Protein AF-A0A8J4R272-F1 (afdb_monomer_lite)

Structure (mmCIF, N/CA/C/O backbone):
data_AF-A0A8J4R272-F1
#
_entry.id   AF-A0A8J4R272-F1
#
loop_
_atom_site.group_PDB
_atom_site.id
_atom_site.type_symbol
_atom_site.label_atom_id
_atom_site.label_alt_id
_atom_site.label_comp_id
_atom_site.label_asym_id
_atom_site.label_entity_id
_atom_site.label_seq_id
_atom_site.pdbx_PDB_ins_code
_atom_site.Cartn_x
_atom_site.Cartn_y
_atom_site.Cartn_z
_atom_site.occupancy
_atom_site.B_iso_or_equiv
_atom_site.auth_seq_id
_atom_site.auth_comp_id
_atom_site.auth_asym_id
_atom_site.auth_atom_id
_atom_site.pdbx_PDB_model_num
ATOM 1 N N . MET A 1 1 ? -21.425 15.790 1.265 1.00 43.91 1 MET A N 1
ATOM 2 C CA . MET A 1 1 ? -21.410 14.415 1.812 1.00 43.91 1 MET A CA 1
ATOM 3 C C . MET A 1 1 ? -19.981 14.169 2.256 1.00 43.91 1 MET A C 1
ATOM 5 O O . MET A 1 1 ? -19.101 14.392 1.443 1.00 43.91 1 MET A O 1
ATOM 9 N N . SER A 1 2 ? -19.724 13.867 3.529 1.00 57.12 2 SER A N 1
ATOM 10 C CA . SER A 1 2 ? -18.354 13.627 4.006 1.00 57.12 2 SER A CA 1
ATOM 11 C C . SER A 1 2 ? -17.886 12.254 3.521 1.00 57.12 2 SER A C 1
ATOM 13 O O . SER A 1 2 ? -18.521 11.256 3.862 1.00 57.12 2 SER A O 1
ATOM 15 N N . SER A 1 3 ? -16.811 12.204 2.737 1.00 68.81 3 SER A N 1
ATOM 16 C CA . SER A 1 3 ? -16.340 10.994 2.042 1.00 68.81 3 SER A CA 1
ATOM 17 C C . SER A 1 3 ? -15.701 9.927 2.947 1.00 68.81 3 SER A C 1
ATOM 19 O O . SER A 1 3 ? -15.334 8.867 2.458 1.00 68.81 3 SER A O 1
ATOM 21 N N . GLY A 1 4 ? -15.628 10.146 4.265 1.00 72.94 4 GLY A N 1
ATOM 22 C CA . GLY A 1 4 ? -14.981 9.212 5.192 1.00 72.94 4 GLY A CA 1
ATOM 23 C C . GLY A 1 4 ? -13.469 9.124 4.968 1.00 72.94 4 GLY A C 1
ATOM 24 O O . GLY A 1 4 ? -12.892 9.975 4.298 1.00 72.94 4 GLY A O 1
ATOM 25 N N . CYS A 1 5 ? -12.841 8.104 5.554 1.00 77.81 5 CYS A N 1
ATOM 26 C CA . CYS A 1 5 ? -11.423 7.807 5.361 1.00 77.81 5 CYS A CA 1
ATOM 27 C C . CYS A 1 5 ? -11.279 6.466 4.640 1.00 77.81 5 CYS A C 1
ATOM 29 O O . CYS A 1 5 ? -12.022 5.521 4.926 1.00 77.81 5 CYS A O 1
ATOM 31 N N . GLU A 1 6 ? -10.301 6.377 3.747 1.00 72.75 6 GLU A N 1
ATOM 32 C CA . GLU A 1 6 ? -9.917 5.135 3.081 1.00 72.75 6 GLU A CA 1
ATOM 33 C C . GLU A 1 6 ? -8.642 4.567 3.709 1.00 72.75 6 GLU A C 1
ATOM 35 O O . GLU A 1 6 ? -7.887 5.271 4.381 1.00 72.75 6 GLU A O 1
ATOM 40 N N . ARG A 1 7 ? -8.419 3.261 3.534 1.00 70.00 7 ARG A N 1
ATOM 41 C CA . ARG A 1 7 ? -7.166 2.630 3.962 1.00 70.00 7 ARG A CA 1
ATOM 42 C C . ARG A 1 7 ? -6.059 3.015 2.987 1.00 70.00 7 ARG A C 1
ATOM 44 O O . ARG A 1 7 ? -6.294 3.040 1.785 1.00 70.00 7 ARG A O 1
ATOM 51 N N . ASN A 1 8 ? -4.832 3.122 3.484 1.00 61.50 8 ASN A N 1
ATOM 52 C CA . ASN A 1 8 ? -3.643 3.256 2.635 1.00 61.50 8 ASN A CA 1
ATOM 53 C C . ASN A 1 8 ? -3.162 1.915 2.026 1.00 61.50 8 ASN A C 1
ATOM 55 O O . ASN A 1 8 ? -2.066 1.857 1.481 1.00 61.50 8 ASN A O 1
ATOM 59 N N . PHE A 1 9 ? -3.932 0.823 2.133 1.00 61.00 9 PHE A N 1
ATOM 60 C CA . PHE A 1 9 ? -3.571 -0.501 1.601 1.00 61.00 9 PHE A CA 1
ATOM 61 C C . PHE A 1 9 ? -4.805 -1.297 1.148 1.00 61.00 9 PHE A C 1
ATOM 63 O O . PHE A 1 9 ? -5.907 -1.099 1.671 1.00 61.00 9 PHE A O 1
ATOM 70 N N . THR A 1 10 ? -4.626 -2.224 0.197 1.00 59.66 10 THR A N 1
ATOM 71 C CA . THR A 1 10 ? -5.702 -3.113 -0.277 1.00 59.66 10 THR A CA 1
ATOM 72 C C . THR A 1 10 ? -5.619 -4.497 0.371 1.00 59.66 10 THR A C 1
ATOM 74 O O . THR A 1 10 ? -4.590 -4.899 0.914 1.00 59.66 10 THR A O 1
ATOM 77 N N . ALA A 1 11 ? -6.718 -5.258 0.330 1.00 53.44 11 ALA A N 1
ATOM 78 C CA . ALA A 1 11 ? -6.740 -6.626 0.851 1.00 53.44 11 ALA A CA 1
ATOM 79 C C . ALA A 1 11 ? -5.794 -7.564 0.072 1.00 53.44 11 ALA A C 1
ATOM 81 O O . ALA A 1 11 ? -5.319 -8.554 0.633 1.00 53.44 11 ALA A O 1
ATOM 82 N N . GLU A 1 12 ? -5.471 -7.252 -1.194 1.00 52.44 12 GLU A N 1
ATOM 83 C CA . GLU A 1 12 ? -4.448 -7.984 -1.950 1.00 52.44 12 GLU A CA 1
ATOM 84 C C . GLU A 1 12 ? -3.050 -7.835 -1.334 1.00 52.44 12 GLU A C 1
ATOM 86 O O . GLU A 1 12 ? -2.290 -8.806 -1.325 1.00 52.44 12 GLU A O 1
ATOM 91 N N . SER A 1 13 ? -2.734 -6.677 -0.742 1.00 54.81 13 SER A N 1
ATOM 92 C CA . SER A 1 13 ? -1.454 -6.428 -0.065 1.00 54.81 13 SER A CA 1
ATOM 93 C C . SER A 1 13 ? -1.220 -7.367 1.126 1.00 54.81 13 SER A C 1
ATOM 95 O O . SER A 1 13 ? -0.073 -7.700 1.415 1.00 54.81 13 SER A O 1
ATOM 97 N N . CYS A 1 14 ? -2.284 -7.896 1.753 1.00 61.44 14 CYS A N 1
ATOM 98 C CA . CYS A 1 14 ? -2.173 -8.858 2.862 1.00 61.44 14 CYS A CA 1
ATOM 99 C C . CYS A 1 14 ? -1.516 -10.183 2.447 1.00 61.44 14 CYS A C 1
ATOM 101 O O . CYS A 1 14 ? -0.958 -10.892 3.281 1.00 61.44 14 CYS A O 1
ATOM 103 N N . LYS A 1 15 ? -1.539 -10.516 1.150 1.00 54.53 15 LYS A N 1
ATOM 104 C CA . LYS A 1 15 ? -0.866 -11.703 0.599 1.00 54.53 15 LYS A CA 1
ATOM 105 C C . LYS A 1 15 ? 0.554 -11.419 0.103 1.00 54.53 15 LYS A C 1
ATOM 107 O O . LYS A 1 15 ? 1.281 -12.367 -0.174 1.00 54.53 15 LYS A O 1
ATOM 112 N N . ALA A 1 16 ? 0.944 -10.151 -0.017 1.00 53.47 16 ALA A N 1
ATOM 113 C CA . ALA A 1 16 ? 2.170 -9.715 -0.685 1.00 53.47 16 ALA A CA 1
ATOM 114 C C . ALA A 1 16 ? 3.339 -9.427 0.278 1.00 53.47 16 ALA A C 1
ATOM 116 O O . ALA A 1 16 ? 4.240 -8.678 -0.074 1.00 53.47 16 ALA A O 1
ATOM 117 N N . SER A 1 17 ? 3.360 -10.056 1.461 1.00 55.28 17 SER A N 1
ATOM 118 C CA . SER A 1 17 ? 4.449 -9.922 2.446 1.00 55.28 17 SER A CA 1
ATOM 119 C C . SER A 1 17 ? 4.547 -8.540 3.110 1.00 55.28 17 SER A C 1
ATOM 121 O O . SER A 1 17 ? 5.638 -8.052 3.369 1.00 55.28 17 SER A O 1
ATOM 123 N N . MET A 1 18 ? 3.411 -7.898 3.401 1.00 61.94 18 MET A N 1
ATOM 124 C CA . MET A 1 18 ? 3.396 -6.639 4.153 1.00 61.94 18 MET A CA 1
ATOM 125 C C . MET A 1 18 ? 3.265 -6.898 5.659 1.00 61.94 18 MET A C 1
ATOM 127 O O . MET A 1 18 ? 2.451 -7.720 6.088 1.00 61.94 18 MET A O 1
ATOM 131 N N . THR A 1 19 ? 4.054 -6.196 6.471 1.00 72.81 19 THR A N 1
ATOM 132 C CA . THR A 1 19 ? 3.987 -6.266 7.935 1.00 72.81 19 THR A CA 1
ATOM 133 C C . THR A 1 19 ? 2.913 -5.328 8.472 1.00 72.81 19 THR A C 1
ATOM 135 O O . THR A 1 19 ? 2.866 -4.142 8.142 1.00 72.81 19 THR A O 1
ATOM 138 N N . TYR A 1 20 ? 2.038 -5.862 9.322 1.00 78.75 20 TYR A N 1
ATOM 139 C CA . TYR A 1 20 ? 0.940 -5.114 9.926 1.00 78.75 20 TYR A CA 1
ATOM 140 C C . TYR A 1 20 ? 1.161 -4.931 11.421 1.00 78.75 20 TYR A C 1
ATOM 142 O O . TYR A 1 20 ? 1.572 -5.857 12.123 1.00 78.75 20 TYR A O 1
ATO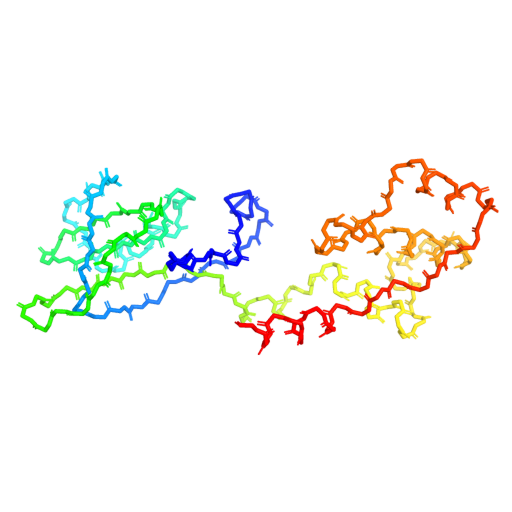M 150 N N . THR A 1 21 ? 0.780 -3.766 11.923 1.00 86.69 21 THR A N 1
ATOM 151 C CA . THR A 1 21 ? 0.666 -3.474 13.351 1.00 86.69 21 THR A CA 1
ATOM 152 C C . THR A 1 21 ? -0.777 -3.166 13.707 1.00 86.69 21 THR A C 1
ATOM 154 O O . THR A 1 21 ? -1.637 -2.986 12.845 1.00 86.69 21 THR A O 1
ATOM 157 N N . MET A 1 22 ? -1.072 -3.151 15.007 1.00 88.75 22 MET A N 1
ATOM 158 C CA . MET A 1 22 ? -2.340 -2.596 15.471 1.00 88.75 22 MET A CA 1
ATOM 159 C C . MET A 1 22 ? -2.093 -1.571 16.562 1.00 88.75 22 MET A C 1
ATOM 161 O O . MET A 1 22 ? -1.359 -1.857 17.520 1.00 88.75 22 MET A O 1
ATOM 165 N N . GLU A 1 23 ? -2.759 -0.432 16.424 1.00 89.19 23 GLU A N 1
ATOM 166 C CA . GLU A 1 23 ? -2.772 0.659 17.392 1.00 89.19 23 GLU A CA 1
ATOM 167 C C . GLU A 1 23 ? -3.994 0.555 18.298 1.00 89.19 23 GLU A C 1
ATOM 169 O O . GLU A 1 23 ? -5.083 0.192 17.851 1.00 89.19 23 GLU A O 1
ATOM 174 N N . ALA A 1 24 ? -3.803 0.848 19.584 1.00 91.50 24 ALA A N 1
ATOM 175 C CA . ALA A 1 24 ? -4.861 0.798 20.581 1.00 91.50 24 ALA A CA 1
ATOM 176 C C . ALA A 1 24 ? -5.520 2.173 20.733 1.00 91.50 24 ALA A C 1
ATOM 178 O O . ALA A 1 24 ? -4.846 3.165 21.003 1.00 91.50 24 ALA A O 1
ATOM 179 N N . VAL A 1 25 ? -6.844 2.210 20.621 1.00 91.19 25 VAL A N 1
ATOM 180 C CA . VAL A 1 25 ? -7.679 3.389 20.838 1.00 91.19 25 VAL A CA 1
ATOM 181 C C . VAL A 1 25 ? -8.684 3.061 21.934 1.00 91.19 25 VAL A C 1
ATOM 183 O O . VAL A 1 25 ? -9.520 2.167 21.799 1.00 91.19 25 VAL A O 1
ATOM 186 N N . ASN A 1 26 ? -8.586 3.771 23.051 1.00 91.62 26 ASN A N 1
ATOM 187 C CA . ASN A 1 26 ? -9.443 3.527 24.207 1.00 91.62 26 ASN A CA 1
ATOM 188 C C . ASN A 1 26 ? -10.827 4.153 24.008 1.00 91.62 26 ASN A C 1
ATOM 190 O O . ASN A 1 26 ? -10.981 5.116 23.255 1.00 91.62 26 ASN A O 1
ATOM 194 N N . ASN A 1 27 ? -11.817 3.635 24.734 1.00 89.31 27 ASN A N 1
ATOM 195 C CA . ASN A 1 27 ? -13.146 4.221 24.876 1.00 89.31 27 ASN A CA 1
ATOM 196 C C . ASN A 1 27 ? -13.809 4.502 23.520 1.00 89.31 27 ASN A C 1
ATOM 198 O O . ASN A 1 27 ? -14.313 5.595 23.300 1.00 89.31 27 ASN A O 1
ATOM 202 N N . THR A 1 28 ? -13.751 3.568 22.570 1.00 87.50 28 THR A N 1
ATOM 203 C CA . THR A 1 28 ? -14.196 3.776 21.183 1.00 87.50 28 THR A CA 1
ATOM 204 C C . THR A 1 28 ? -15.338 2.841 20.816 1.00 87.50 28 THR A C 1
ATOM 206 O O . THR A 1 28 ? -15.216 1.626 20.922 1.00 87.50 28 THR A O 1
ATOM 209 N N . THR A 1 29 ? -16.439 3.386 20.303 1.00 86.31 29 THR A N 1
ATOM 210 C CA . THR A 1 29 ? -17.607 2.616 19.848 1.00 86.31 29 THR A CA 1
ATOM 211 C C . THR A 1 29 ? -17.937 2.920 18.388 1.00 86.31 29 THR A C 1
ATOM 213 O O . THR A 1 29 ? -17.712 4.039 17.928 1.00 86.31 29 THR A O 1
ATOM 216 N N . TRP A 1 30 ? -18.473 1.939 17.660 1.00 86.94 30 TRP A N 1
ATOM 217 C CA . TRP A 1 30 ? -18.926 2.054 16.269 1.00 86.94 30 TRP A CA 1
ATOM 218 C C . TRP A 1 30 ? -20.099 1.099 16.000 1.00 86.94 30 TRP A C 1
ATOM 220 O O . TRP A 1 30 ? -20.458 0.287 16.850 1.00 86.94 30 TRP A O 1
ATOM 230 N N . GLU A 1 31 ? -20.721 1.211 14.824 1.00 81.62 31 GLU A N 1
ATOM 231 C CA . GLU A 1 31 ? -21.803 0.316 14.399 1.00 81.62 31 GLU A CA 1
ATOM 232 C C . GLU A 1 31 ? -21.254 -1.059 13.976 1.00 81.62 31 GLU A C 1
ATOM 234 O O . GLU A 1 31 ? -20.458 -1.164 13.041 1.00 81.62 31 GLU A O 1
ATOM 239 N N . ASP A 1 32 ? -21.716 -2.118 14.640 1.00 72.62 32 ASP A N 1
ATOM 240 C CA . ASP A 1 32 ? -21.238 -3.483 14.429 1.00 72.62 32 ASP A CA 1
ATOM 241 C C . ASP A 1 32 ? -22.097 -4.224 13.377 1.00 72.62 32 ASP A C 1
ATOM 243 O O . ASP A 1 32 ? -23.221 -4.636 13.666 1.00 72.62 32 ASP A O 1
ATOM 247 N N . LYS A 1 33 ? -21.593 -4.415 12.146 1.00 64.69 33 LYS A N 1
ATOM 248 C CA . LYS A 1 33 ? -22.342 -5.113 11.068 1.00 64.69 33 LYS A CA 1
ATOM 249 C C . LYS A 1 33 ? -21.785 -6.475 10.649 1.00 64.69 33 LYS A C 1
ATOM 251 O O . LYS A 1 33 ? -22.552 -7.278 10.136 1.00 64.69 33 LYS A O 1
ATOM 256 N N . ASN A 1 34 ? -20.503 -6.760 10.897 1.00 61.19 34 ASN A N 1
ATOM 257 C CA . ASN A 1 34 ? -19.829 -7.987 10.440 1.00 61.19 34 ASN A CA 1
ATOM 258 C C . ASN A 1 34 ? -18.920 -8.543 11.549 1.00 61.19 34 ASN A C 1
ATOM 260 O O . ASN A 1 34 ? -17.698 -8.554 11.417 1.00 61.19 34 ASN A O 1
ATOM 264 N N . ILE A 1 35 ? -19.529 -8.952 12.664 1.00 66.38 35 ILE A N 1
ATOM 265 C CA . ILE A 1 35 ? -18.816 -9.388 13.868 1.00 66.38 35 ILE A CA 1
ATOM 266 C C . ILE A 1 35 ? -18.490 -10.879 13.780 1.00 66.38 35 ILE A C 1
ATOM 268 O O . ILE A 1 35 ? -19.390 -11.703 13.621 1.00 66.38 35 ILE A O 1
ATOM 272 N N . SER A 1 36 ? -17.234 -11.244 14.025 1.00 70.75 36 SER A N 1
ATOM 273 C CA . SER A 1 36 ? -16.921 -12.572 14.569 1.00 70.75 36 SER A CA 1
ATOM 274 C C . SER A 1 36 ? -16.490 -12.421 16.025 1.00 70.75 36 SER A C 1
ATOM 276 O O . SER A 1 36 ? -15.564 -11.656 16.315 1.00 70.75 36 SER A O 1
ATOM 278 N N . VAL A 1 37 ? -17.183 -13.115 16.929 1.00 73.56 37 VAL A N 1
ATOM 279 C CA . VAL A 1 37 ? -16.928 -13.059 18.372 1.00 73.56 37 VAL A CA 1
ATOM 280 C C . VAL A 1 37 ? -16.022 -14.221 18.763 1.00 73.56 37 VAL A C 1
ATOM 282 O O . VAL A 1 37 ? -16.371 -15.379 18.540 1.00 73.56 37 VAL A O 1
ATOM 285 N N . LEU A 1 38 ? -14.877 -13.914 19.372 1.00 72.94 38 LEU A N 1
ATOM 286 C CA . LEU A 1 38 ? -14.086 -14.882 20.126 1.00 72.94 38 LEU A CA 1
ATOM 287 C C . LEU A 1 38 ? -14.361 -14.671 21.618 1.00 72.94 38 LEU A C 1
ATOM 289 O O . LEU A 1 38 ? -13.939 -13.674 22.209 1.00 72.94 38 LEU A O 1
ATOM 293 N N . SER A 1 39 ? -15.074 -15.617 22.225 1.00 62.06 39 SER A N 1
ATOM 294 C CA . SER A 1 39 ? -15.289 -15.668 23.671 1.00 62.06 39 SER A CA 1
ATOM 295 C C . SER A 1 39 ? -14.034 -16.188 24.380 1.00 62.06 39 SER A C 1
ATOM 297 O O . SER A 1 39 ? -13.516 -17.235 23.993 1.00 62.06 39 SER A O 1
ATOM 299 N N . SER A 1 40 ? -13.597 -15.501 25.443 1.00 62.94 40 SER A N 1
ATOM 300 C CA . SER A 1 40 ? -12.456 -15.873 26.301 1.00 62.94 40 SER A CA 1
ATOM 301 C C . SER A 1 40 ? -11.071 -15.671 25.670 1.00 62.94 40 SER A C 1
ATOM 303 O O . SER A 1 40 ? -10.234 -16.574 25.666 1.00 62.94 40 SER A O 1
ATOM 305 N N . SER A 1 41 ? -10.808 -14.465 25.167 1.00 72.81 41 SER A N 1
ATOM 306 C CA . SER A 1 41 ? -9.476 -14.077 24.677 1.00 72.81 41 SER A CA 1
ATOM 307 C C . SER A 1 41 ? -8.812 -13.063 25.612 1.00 72.81 41 SER A C 1
ATOM 309 O O . SER A 1 41 ? -9.495 -12.351 26.347 1.00 72.81 41 SER A O 1
ATOM 311 N N . THR A 1 42 ? -7.480 -13.001 25.609 1.00 89.12 42 THR A N 1
ATOM 312 C CA . THR A 1 42 ? -6.752 -11.858 26.179 1.00 89.12 42 THR A CA 1
ATOM 313 C C . THR A 1 42 ? -6.664 -10.738 25.148 1.00 89.12 42 THR A C 1
ATOM 315 O O . THR A 1 42 ? -6.906 -10.947 23.954 1.00 89.12 42 THR A O 1
ATOM 318 N N . GLN A 1 43 ? -6.274 -9.549 25.597 1.00 88.75 43 GLN A N 1
ATOM 319 C CA . GLN A 1 43 ? -6.038 -8.407 24.724 1.00 88.75 43 GLN A CA 1
ATOM 320 C C . GLN A 1 43 ? -5.041 -8.743 23.597 1.00 88.75 43 GLN A C 1
ATOM 322 O O . GLN A 1 43 ? -5.277 -8.451 22.424 1.00 88.75 43 GLN A O 1
ATOM 327 N N . GLU A 1 44 ? -3.952 -9.425 23.942 1.00 89.44 44 GLU A N 1
ATOM 328 C CA . GLU A 1 44 ? -2.876 -9.821 23.032 1.00 89.44 44 GLU A CA 1
ATOM 329 C C . GLU A 1 44 ? -3.351 -10.887 22.047 1.00 89.44 44 GLU A C 1
ATOM 331 O O . GLU A 1 44 ? -3.060 -10.803 20.854 1.00 89.44 44 GLU A O 1
ATOM 336 N N . ALA A 1 45 ? -4.132 -11.860 22.524 1.00 89.50 45 ALA A N 1
ATOM 337 C CA . ALA A 1 45 ? -4.716 -12.889 21.675 1.00 89.50 45 ALA A CA 1
ATOM 338 C C . ALA A 1 45 ? -5.706 -12.287 20.665 1.00 89.50 45 ALA A C 1
ATOM 340 O O . ALA A 1 45 ? -5.703 -12.675 19.499 1.00 89.50 45 ALA A O 1
ATOM 341 N N . CYS A 1 46 ? -6.508 -11.301 21.082 1.00 89.94 46 CYS A N 1
ATOM 342 C CA . CYS A 1 46 ? -7.415 -10.569 20.199 1.00 89.94 46 CYS A CA 1
ATOM 343 C C . CYS A 1 46 ? -6.647 -9.797 19.114 1.00 89.94 46 CYS A C 1
ATOM 345 O O . CYS A 1 46 ? -6.974 -9.893 17.927 1.00 89.94 46 CYS A O 1
ATOM 347 N N . LYS A 1 47 ? -5.569 -9.101 19.508 1.00 90.44 47 LYS A N 1
ATOM 348 C CA . LYS A 1 47 ? -4.669 -8.398 18.583 1.00 90.44 47 LYS A CA 1
ATOM 349 C C . LYS A 1 47 ? -4.065 -9.365 17.559 1.00 90.44 47 LYS A C 1
ATOM 351 O O . LYS A 1 47 ? -4.165 -9.123 16.358 1.00 90.44 47 LYS A O 1
ATOM 356 N N . ALA A 1 48 ? -3.501 -10.482 18.019 1.00 88.62 48 ALA A N 1
ATOM 357 C CA . ALA A 1 48 ? -2.890 -11.494 17.158 1.00 88.62 48 ALA A CA 1
ATOM 358 C C . ALA A 1 48 ? -3.904 -12.141 16.199 1.00 88.62 48 ALA A C 1
ATOM 360 O O . ALA A 1 48 ? -3.618 -12.300 15.012 1.00 88.62 48 ALA A O 1
ATOM 361 N N . ALA A 1 49 ? -5.112 -12.448 16.681 1.00 88.94 49 ALA A N 1
ATOM 362 C CA . ALA A 1 49 ? -6.170 -13.044 15.869 1.00 88.94 49 ALA A CA 1
ATOM 363 C C . ALA A 1 49 ? -6.648 -12.124 14.733 1.00 88.94 49 ALA A C 1
ATOM 365 O O . ALA A 1 49 ? -7.040 -12.621 13.680 1.00 88.94 49 ALA A O 1
ATOM 366 N N . CYS A 1 50 ? -6.633 -10.801 14.930 1.00 89.44 50 CYS A N 1
ATOM 367 C CA . CYS A 1 50 ? -6.953 -9.839 13.870 1.00 89.44 50 CYS A CA 1
ATOM 368 C C . CYS A 1 50 ? -5.771 -9.601 12.918 1.00 89.44 50 CYS A C 1
ATOM 370 O O . CYS A 1 50 ? -5.954 -9.478 11.707 1.00 89.44 50 CYS A O 1
ATOM 372 N N . LEU A 1 51 ? -4.538 -9.594 13.435 1.00 87.38 51 LEU A N 1
ATOM 373 C CA . LEU A 1 51 ? -3.336 -9.463 12.605 1.00 87.38 51 LEU A CA 1
ATOM 374 C C . LEU A 1 51 ? -3.225 -10.593 11.574 1.00 87.38 51 LEU A C 1
ATOM 376 O O . LEU A 1 51 ? -2.953 -10.321 10.406 1.00 87.38 51 LEU A O 1
ATOM 380 N N . GLN A 1 52 ? -3.519 -11.829 11.982 1.00 82.62 52 GLN A N 1
ATOM 381 C CA . GLN A 1 52 ? -3.480 -13.008 11.108 1.00 82.62 52 GLN A CA 1
ATOM 382 C C . GLN A 1 52 ? -4.669 -13.114 10.141 1.00 82.62 52 GLN A C 1
ATOM 384 O O . GLN A 1 52 ? -4.609 -13.864 9.169 1.00 82.62 52 GLN A O 1
ATOM 389 N N . ASP A 1 53 ? -5.755 -12.383 10.388 1.00 84.31 53 ASP A N 1
ATOM 390 C CA . ASP A 1 53 ? -6.959 -12.420 9.565 1.00 84.31 53 ASP A CA 1
ATOM 391 C C . ASP A 1 53 ? -6.937 -11.266 8.552 1.00 84.31 53 ASP A C 1
ATOM 393 O O . ASP A 1 53 ? -7.067 -10.095 8.912 1.00 84.31 53 ASP A O 1
ATOM 397 N N . CYS A 1 54 ? -6.757 -11.580 7.266 1.00 82.56 54 CYS A N 1
ATOM 398 C CA . CYS A 1 54 ? -6.740 -10.571 6.200 1.00 82.56 54 CYS A CA 1
ATOM 399 C C . CYS A 1 54 ? -8.081 -9.846 6.014 1.00 82.56 54 CYS A C 1
ATOM 401 O O . CYS A 1 54 ? -8.105 -8.788 5.394 1.00 82.56 54 CYS A O 1
ATOM 403 N N . ASN A 1 55 ? -9.182 -10.391 6.538 1.00 83.25 55 ASN A N 1
ATOM 404 C CA . ASN A 1 55 ? -10.494 -9.745 6.489 1.00 83.25 55 ASN A CA 1
ATOM 405 C C . ASN A 1 55 ? -10.798 -8.934 7.759 1.00 83.25 55 ASN A C 1
ATOM 407 O O . ASN A 1 55 ? -11.870 -8.335 7.859 1.00 83.25 55 ASN A O 1
ATOM 411 N N . CYS A 1 56 ? -9.886 -8.937 8.738 1.00 87.00 56 CYS A N 1
ATOM 412 C CA . CYS A 1 56 ? -10.012 -8.161 9.961 1.00 87.00 56 CYS A CA 1
ATOM 413 C C . CYS A 1 56 ? -9.242 -6.848 9.842 1.00 87.00 56 CYS A C 1
ATOM 415 O O . CYS A 1 56 ? -8.028 -6.841 9.642 1.00 87.00 56 CYS A O 1
ATOM 417 N N . ASP A 1 57 ? -9.959 -5.741 10.011 1.00 87.56 57 ASP A N 1
ATOM 418 C CA . ASP A 1 57 ? -9.407 -4.384 9.955 1.00 87.56 57 ASP A CA 1
ATOM 419 C C . ASP A 1 57 ? -9.345 -3.726 11.326 1.00 87.56 57 ASP A C 1
ATOM 421 O O . ASP A 1 57 ? -8.532 -2.837 11.571 1.00 87.56 57 ASP A O 1
ATOM 425 N N . ALA A 1 58 ? -10.223 -4.153 12.227 1.00 90.56 58 ALA A N 1
ATOM 426 C CA . ALA A 1 58 ? -10.232 -3.707 13.600 1.00 90.56 58 ALA A CA 1
ATOM 427 C C . ALA A 1 58 ? -10.737 -4.809 14.524 1.00 90.56 58 ALA A C 1
ATOM 429 O O . ALA A 1 58 ? -11.481 -5.703 14.117 1.00 90.56 58 ALA A O 1
ATOM 430 N N . ALA A 1 59 ? -10.368 -4.721 15.796 1.00 91.31 59 ALA A N 1
ATOM 431 C CA . ALA A 1 59 ? -10.897 -5.592 16.829 1.00 91.31 59 ALA A CA 1
ATOM 432 C C . ALA A 1 59 ? -11.258 -4.791 18.078 1.00 91.31 59 ALA A C 1
ATOM 434 O O . ALA A 1 59 ? -10.467 -3.980 18.539 1.00 91.31 59 ALA A O 1
ATOM 435 N N . GLN A 1 60 ? -12.437 -5.019 18.645 1.00 90.06 60 GLN A N 1
ATOM 436 C CA . GLN A 1 60 ? -12.838 -4.441 19.926 1.00 90.06 60 GLN A CA 1
ATOM 437 C C . GLN A 1 60 ? -12.684 -5.479 21.033 1.00 90.06 60 GLN A C 1
ATOM 439 O O . GLN A 1 60 ? -13.172 -6.601 20.903 1.00 90.06 60 GLN A O 1
ATOM 444 N N . PHE A 1 61 ? -12.038 -5.090 22.127 1.00 89.50 61 PHE A N 1
ATOM 445 C CA . PHE A 1 61 ? -11.862 -5.912 23.313 1.00 89.50 61 PHE A CA 1
ATOM 446 C C . PHE A 1 61 ? -12.606 -5.313 24.505 1.00 89.50 61 PHE A C 1
ATOM 448 O O . PHE A 1 61 ? -12.403 -4.147 24.860 1.00 89.50 61 PHE A O 1
ATOM 455 N N . LYS A 1 62 ? -13.465 -6.119 25.136 1.00 88.38 62 LYS A N 1
ATOM 456 C CA . LYS A 1 62 ? -14.235 -5.725 26.320 1.00 88.38 62 LYS A CA 1
ATOM 457 C C . LYS A 1 62 ? -14.508 -6.939 27.201 1.00 88.38 62 LYS A C 1
ATOM 459 O O . LYS A 1 62 ? -15.087 -7.911 26.741 1.00 88.38 62 LYS A O 1
ATOM 464 N N . GLN A 1 63 ? -14.105 -6.875 28.473 1.00 84.25 63 GLN A N 1
ATOM 465 C CA . GLN A 1 63 ? -14.423 -7.888 29.497 1.00 84.25 63 GLN A CA 1
ATOM 466 C C . GLN A 1 63 ? -14.136 -9.351 29.073 1.00 84.25 63 GLN A C 1
ATOM 468 O O . GLN A 1 63 ? -14.873 -10.263 29.434 1.00 84.25 63 GLN A O 1
ATOM 473 N N . GLY A 1 64 ? -13.056 -9.588 28.315 1.00 83.00 64 GLY A N 1
ATOM 474 C CA . GLY A 1 64 ? -12.667 -10.928 27.839 1.00 83.00 64 GLY A CA 1
ATOM 475 C C . GLY A 1 64 ? -13.319 -11.367 26.520 1.00 83.00 64 GLY A C 1
ATOM 476 O O . GLY A 1 64 ? -13.008 -12.446 26.007 1.00 83.00 64 GL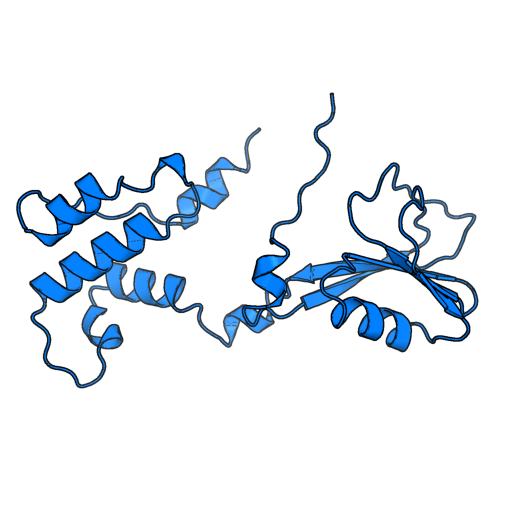Y A O 1
ATOM 477 N N . GLU A 1 65 ? -14.185 -10.536 25.942 1.00 87.88 65 GLU A N 1
ATOM 478 C CA . GLU A 1 65 ? -14.737 -10.720 24.603 1.00 87.88 65 GLU A CA 1
ATOM 479 C C . GLU A 1 65 ? -13.925 -9.937 23.571 1.00 87.88 65 GLU A C 1
ATOM 481 O O . GLU A 1 65 ? -13.646 -8.749 23.746 1.00 87.88 65 GLU A O 1
ATOM 486 N N . CYS A 1 66 ? -13.580 -10.608 22.471 1.00 89.00 66 CYS A N 1
ATOM 487 C CA . CYS A 1 66 ? -12.959 -9.997 21.303 1.00 89.00 66 CYS A CA 1
ATOM 488 C C . CYS A 1 66 ? -13.930 -10.022 20.126 1.00 89.00 66 CYS A C 1
ATOM 490 O O . CYS A 1 66 ? -14.411 -11.083 19.720 1.00 89.00 66 CYS A O 1
ATOM 492 N N . LYS A 1 67 ? -14.192 -8.848 19.558 1.00 88.94 67 LYS A N 1
ATOM 493 C CA . LYS A 1 67 ? -15.042 -8.648 18.386 1.00 88.94 67 LYS A CA 1
ATOM 494 C C . LYS A 1 67 ? -14.184 -8.191 17.219 1.00 88.94 67 LYS A C 1
ATOM 496 O O . LYS A 1 67 ? -13.773 -7.035 17.187 1.00 88.94 67 LYS A O 1
ATOM 501 N N . LYS A 1 68 ? -13.912 -9.083 16.267 1.00 89.62 68 LYS A N 1
ATOM 502 C CA . LYS A 1 68 ? -13.239 -8.719 15.008 1.00 89.62 68 LYS A CA 1
ATOM 503 C C . LYS A 1 68 ? -14.240 -8.076 14.053 1.00 89.62 68 LYS A C 1
ATOM 505 O O . LYS A 1 68 ? -15.379 -8.537 13.975 1.00 89.62 68 LYS A O 1
ATOM 510 N N . GLN A 1 69 ? -13.801 -7.050 13.336 1.00 89.00 69 GLN A N 1
ATOM 511 C CA . GLN A 1 69 ? -14.635 -6.221 12.479 1.00 89.00 69 GLN A CA 1
ATOM 512 C C . GLN A 1 69 ? -13.896 -5.884 11.177 1.00 89.00 69 GLN A C 1
ATOM 514 O O . GLN A 1 69 ? -12.705 -5.565 11.175 1.00 89.00 69 GLN A O 1
ATOM 519 N N . SER A 1 70 ? -14.630 -5.936 10.066 1.00 87.38 70 SER A N 1
ATOM 520 C CA . SER A 1 70 ? -14.177 -5.460 8.758 1.00 87.38 70 SER A CA 1
ATOM 521 C C . SER A 1 70 ? -14.602 -4.006 8.529 1.00 87.38 70 SER A C 1
ATOM 523 O O . SER A 1 70 ? -15.612 -3.559 9.089 1.00 87.38 70 SER A O 1
ATOM 525 N N . LEU A 1 71 ? -13.916 -3.281 7.644 1.00 83.94 71 LEU A N 1
ATOM 526 C CA . LEU A 1 71 ? -14.410 -1.986 7.162 1.00 83.94 71 LEU A CA 1
ATOM 527 C C . LEU A 1 71 ? -15.723 -2.128 6.371 1.00 83.94 71 LEU A C 1
ATOM 529 O O . LEU A 1 71 ? -16.010 -3.200 5.824 1.00 83.94 71 LEU A O 1
ATOM 533 N N . PRO A 1 72 ? -16.498 -1.030 6.249 1.00 86.06 72 PRO A N 1
ATOM 534 C CA . PRO A 1 72 ? -16.286 0.291 6.867 1.00 86.06 72 PRO A CA 1
ATOM 535 C C . PRO A 1 72 ? -16.674 0.336 8.353 1.00 86.06 72 PRO A C 1
ATOM 537 O O . PRO A 1 72 ? -17.761 -0.106 8.719 1.00 86.06 72 PRO A O 1
ATOM 540 N N . LEU A 1 73 ? -15.832 0.958 9.190 1.00 86.81 73 LEU A N 1
ATOM 541 C CA . LEU A 1 73 ? -16.182 1.302 10.575 1.00 86.81 73 LEU A CA 1
ATOM 542 C C . LEU A 1 73 ? -17.059 2.554 10.562 1.00 86.81 73 LEU A C 1
ATOM 544 O O . LEU A 1 73 ? -16.577 3.668 10.357 1.00 86.81 73 LEU A O 1
ATOM 548 N N . ARG A 1 74 ? -18.370 2.377 10.721 1.00 86.50 74 ARG A N 1
ATOM 549 C CA . ARG A 1 74 ? -19.332 3.481 10.621 1.00 86.50 74 ARG A CA 1
ATOM 550 C C . ARG A 1 74 ? -19.649 4.061 11.989 1.00 86.50 74 ARG A C 1
ATOM 552 O O . ARG A 1 74 ? -19.812 3.328 12.960 1.00 86.50 74 ARG A O 1
ATOM 559 N N . PHE A 1 75 ? -19.791 5.387 12.028 1.00 86.81 75 PHE A N 1
ATOM 560 C CA . PHE A 1 75 ? -20.202 6.137 13.219 1.00 86.81 75 PHE A CA 1
ATOM 561 C C . PHE A 1 75 ? -19.276 5.935 14.432 1.00 86.81 75 PHE A C 1
ATOM 563 O O . PHE A 1 75 ? -19.737 5.923 15.572 1.00 86.81 75 PHE A O 1
ATOM 570 N N . GLY A 1 76 ? -17.971 5.782 14.174 1.00 86.81 76 GLY A N 1
ATOM 571 C CA . GLY A 1 76 ? -16.945 5.702 15.210 1.00 86.81 76 GLY A CA 1
ATOM 572 C C . GLY A 1 76 ? -16.922 6.956 16.087 1.00 86.81 76 GLY A C 1
ATOM 573 O O . GLY A 1 76 ? -16.892 8.070 15.565 1.00 86.81 76 GLY A O 1
ATOM 574 N N . ARG A 1 77 ? -16.948 6.787 17.412 1.00 87.81 77 ARG A N 1
ATOM 575 C CA . ARG A 1 77 ? -16.872 7.890 18.384 1.00 87.81 77 ARG A CA 1
ATOM 576 C C . ARG A 1 77 ? -16.228 7.459 19.694 1.00 87.81 77 ARG A C 1
ATOM 578 O O . ARG A 1 77 ? -16.304 6.289 20.069 1.00 87.81 77 ARG A O 1
ATOM 585 N N . LEU A 1 78 ? -15.671 8.435 20.407 1.00 88.19 78 LEU A N 1
ATOM 586 C CA . LEU A 1 78 ? -15.177 8.244 21.764 1.00 88.19 78 LEU A CA 1
ATOM 587 C C . LEU A 1 78 ? -16.334 8.306 22.768 1.00 88.19 78 LEU A C 1
ATOM 589 O O . LEU A 1 78 ? -17.203 9.174 22.675 1.00 88.19 78 LEU A O 1
ATOM 593 N N . LEU A 1 79 ? -16.350 7.379 23.718 1.00 84.25 79 LEU A N 1
ATOM 594 C CA . LEU A 1 79 ? -17.356 7.262 24.759 1.00 84.25 79 LEU A CA 1
ATOM 595 C C . LEU A 1 79 ? -16.686 6.872 26.081 1.00 84.25 79 LEU A C 1
ATOM 597 O O . LEU A 1 79 ? -16.472 5.698 26.355 1.00 84.25 79 LEU A O 1
ATOM 601 N N . GLU A 1 80 ? -16.387 7.862 26.923 1.00 81.44 80 GLU A N 1
ATOM 602 C CA . GLU A 1 80 ? -15.709 7.652 28.215 1.00 81.44 80 GLU A CA 1
ATOM 603 C C . GLU A 1 80 ? -16.467 6.732 29.181 1.00 81.44 80 GLU A C 1
ATOM 605 O O . GLU A 1 80 ? -15.866 6.133 30.069 1.00 81.44 80 GLU A O 1
ATOM 610 N N . SER A 1 81 ? -17.785 6.600 29.012 1.00 80.69 81 SER A N 1
ATOM 611 C CA . SER A 1 81 ? -18.612 5.728 29.845 1.00 80.69 81 SER A CA 1
ATOM 612 C C . SER A 1 81 ? -18.468 4.237 29.526 1.00 80.69 81 SER A C 1
ATOM 614 O O . SER A 1 81 ? -18.969 3.418 30.297 1.00 80.69 81 SER A O 1
ATOM 616 N N . ASP A 1 82 ? -17.807 3.868 28.423 1.00 76.69 82 ASP A N 1
ATOM 617 C CA . ASP A 1 82 ? -17.569 2.477 28.039 1.00 76.69 82 ASP A CA 1
ATOM 618 C C . ASP A 1 82 ? -16.057 2.204 27.926 1.00 76.69 82 ASP A C 1
ATOM 620 O O . ASP A 1 82 ? -15.462 2.526 26.897 1.00 76.69 82 ASP A O 1
ATOM 624 N N . PRO A 1 83 ? -15.416 1.628 28.967 1.00 82.00 83 PRO A N 1
ATOM 625 C CA . PRO A 1 83 ? -13.977 1.375 28.989 1.00 82.00 83 PRO A CA 1
ATOM 626 C C . PRO A 1 83 ? -13.624 0.144 28.144 1.00 82.00 83 PRO A C 1
ATOM 628 O O . PRO A 1 83 ? -13.224 -0.903 28.658 1.00 82.00 83 PRO A O 1
ATOM 631 N N . ASN A 1 84 ? -13.817 0.252 26.833 1.00 88.50 84 ASN A N 1
ATOM 632 C CA . ASN A 1 84 ? -13.378 -0.733 25.856 1.00 88.50 84 ASN A CA 1
ATOM 633 C C . ASN A 1 84 ? -12.066 -0.294 25.190 1.00 88.50 84 ASN A C 1
ATOM 635 O O . ASN A 1 84 ? -11.654 0.865 25.265 1.00 88.50 84 ASN A O 1
ATOM 639 N N . ILE A 1 85 ? -11.399 -1.239 24.531 1.00 91.00 85 ILE A N 1
ATOM 640 C CA . ILE A 1 85 ? -10.197 -0.955 23.745 1.00 91.00 85 ILE A CA 1
ATOM 641 C C . ILE A 1 85 ? -10.453 -1.424 22.320 1.00 91.00 85 ILE A C 1
ATOM 643 O O . ILE A 1 85 ? -10.751 -2.594 22.082 1.00 91.00 85 ILE A O 1
ATOM 647 N N . ALA A 1 86 ? -10.353 -0.503 21.372 1.00 91.62 86 ALA A N 1
ATOM 648 C CA . ALA A 1 86 ? -10.335 -0.794 19.953 1.00 91.62 86 ALA A CA 1
ATOM 649 C C . ALA A 1 86 ? -8.887 -0.955 19.485 1.00 91.62 86 ALA A C 1
ATOM 651 O O . ALA A 1 86 ? -8.031 -0.140 19.801 1.00 91.62 86 ALA A O 1
ATOM 652 N N . PHE A 1 87 ? -8.616 -1.983 18.697 1.00 91.69 87 PHE A N 1
ATOM 653 C CA . PHE A 1 87 ? -7.370 -2.161 17.972 1.00 91.69 87 PHE A CA 1
ATOM 654 C C . PHE A 1 87 ? -7.637 -1.889 16.500 1.00 91.69 87 PHE A C 1
ATOM 656 O O . PHE A 1 87 ? -8.497 -2.550 15.919 1.00 91.69 87 PHE A O 1
ATOM 663 N N . ILE A 1 88 ? -6.908 -0.955 15.898 1.00 90.31 88 ILE A N 1
ATOM 664 C CA . ILE A 1 88 ? -7.025 -0.615 14.475 1.00 90.31 88 ILE A CA 1
ATOM 665 C C . ILE A 1 88 ? -5.806 -1.161 13.740 1.00 90.31 88 ILE A C 1
ATOM 667 O O . ILE A 1 88 ? -4.680 -0.886 14.151 1.00 90.31 88 ILE A O 1
ATOM 671 N N . LYS A 1 89 ? -6.023 -1.949 12.681 1.00 88.12 89 LYS A N 1
ATOM 672 C CA . LYS A 1 89 ? -4.954 -2.545 11.872 1.00 88.12 89 LYS A CA 1
ATOM 673 C C . LYS A 1 89 ? -4.367 -1.505 10.921 1.00 88.12 89 LYS A C 1
ATOM 675 O O . LYS A 1 89 ? -5.092 -0.913 10.123 1.00 88.12 89 LYS A O 1
ATOM 680 N N . GLY A 1 90 ? -3.056 -1.323 10.985 1.00 84.25 90 GLY A N 1
ATOM 681 C CA . GLY A 1 90 ? -2.283 -0.443 10.116 1.00 84.25 90 GLY A CA 1
ATOM 682 C C . GLY A 1 90 ? -1.082 -1.172 9.522 1.00 84.25 90 GLY A C 1
ATOM 683 O O . GLY A 1 90 ? -0.736 -2.277 9.940 1.00 84.25 90 GLY A O 1
ATOM 684 N N . VAL A 1 91 ? -0.458 -0.557 8.523 1.00 77.00 91 VAL A N 1
ATOM 685 C CA . VAL A 1 91 ? 0.838 -1.005 7.999 1.00 77.00 91 VAL A CA 1
ATOM 686 C C . VAL A 1 91 ? 1.927 -0.530 8.953 1.00 77.00 91 VAL A C 1
ATOM 688 O O . VAL A 1 91 ? 1.902 0.623 9.384 1.00 77.00 91 VAL A O 1
ATOM 691 N N . ASP A 1 92 ? 2.875 -1.407 9.273 1.00 74.12 92 ASP A N 1
ATOM 692 C CA . ASP A 1 92 ? 4.074 -0.998 9.996 1.00 74.12 92 ASP A CA 1
ATOM 693 C C . ASP A 1 92 ? 5.106 -0.444 9.023 1.00 74.12 92 ASP A C 1
ATOM 695 O O . ASP A 1 92 ? 5.772 -1.203 8.322 1.00 74.12 92 ASP A O 1
ATOM 699 N N . TYR A 1 93 ? 5.235 0.879 8.980 1.00 64.94 93 TYR A N 1
ATOM 700 C CA . TYR A 1 93 ? 6.231 1.536 8.139 1.00 64.94 93 TYR A CA 1
ATOM 701 C C . TYR A 1 93 ? 7.654 1.439 8.704 1.00 64.94 93 TYR A C 1
ATOM 703 O O . TYR A 1 93 ? 8.598 1.602 7.945 1.00 64.94 93 TYR A O 1
ATOM 711 N N . ASN A 1 94 ? 7.830 1.119 9.994 1.00 59.44 94 ASN A N 1
ATOM 712 C CA . ASN A 1 94 ? 9.164 1.047 10.605 1.00 59.44 94 ASN A CA 1
ATOM 713 C C . ASN A 1 94 ? 9.917 -0.235 10.216 1.00 59.44 94 ASN A C 1
ATOM 715 O O . ASN A 1 94 ? 11.140 -0.257 10.234 1.00 59.44 94 ASN A O 1
ATOM 719 N N . ILE A 1 95 ? 9.197 -1.307 9.864 1.00 54.00 95 ILE A N 1
ATOM 720 C CA . ILE A 1 95 ? 9.799 -2.576 9.414 1.00 54.00 95 ILE A CA 1
ATOM 721 C C . ILE A 1 95 ? 10.082 -2.548 7.897 1.00 54.00 95 ILE A C 1
ATOM 723 O O . ILE A 1 95 ? 10.946 -3.275 7.414 1.00 54.00 95 ILE A O 1
ATOM 727 N N . LEU A 1 96 ? 9.424 -1.652 7.148 1.00 53.19 96 LEU A N 1
ATOM 728 C CA . LEU A 1 96 ? 9.680 -1.430 5.717 1.00 53.19 96 LEU A CA 1
ATOM 729 C C . LEU A 1 96 ? 11.026 -0.735 5.441 1.00 53.19 96 LEU A C 1
ATOM 731 O O . LEU A 1 96 ? 11.491 -0.764 4.307 1.00 53.19 96 LEU A O 1
ATOM 735 N N . GLU A 1 97 ? 11.670 -0.134 6.447 1.00 52.03 97 GLU A N 1
ATOM 736 C CA . GLU A 1 97 ? 13.005 0.463 6.289 1.00 52.03 97 GLU A CA 1
ATOM 737 C C . GLU A 1 97 ? 14.125 -0.599 6.223 1.00 52.03 97 GLU A C 1
ATOM 739 O O . GLU A 1 97 ? 15.165 -0.350 5.612 1.00 52.03 97 GLU A O 1
ATOM 744 N N . GLU A 1 98 ? 13.928 -1.793 6.806 1.00 48.34 98 GLU A N 1
ATOM 745 C CA . GLU A 1 98 ? 14.933 -2.876 6.798 1.00 48.34 98 GLU A CA 1
ATOM 746 C C . GLU A 1 98 ? 14.815 -3.810 5.577 1.00 48.34 98 GLU A C 1
ATOM 748 O O . GLU A 1 98 ? 15.804 -4.424 5.168 1.00 48.34 98 GLU A O 1
ATOM 753 N N . GLU A 1 99 ? 13.646 -3.868 4.932 1.00 49.81 99 GLU A N 1
ATOM 754 C CA . GLU A 1 99 ? 13.440 -4.512 3.631 1.00 49.81 99 GLU A CA 1
ATOM 755 C C . GLU A 1 99 ? 13.202 -3.436 2.568 1.00 49.81 99 GLU A C 1
ATOM 757 O O . GLU A 1 99 ? 12.065 -3.056 2.301 1.00 49.81 99 GLU A O 1
ATOM 762 N N . ALA A 1 100 ? 14.276 -2.935 1.947 1.00 52.84 100 ALA A N 1
ATOM 763 C CA . ALA A 1 100 ? 14.163 -1.954 0.870 1.00 52.84 100 ALA A CA 1
ATOM 764 C C . ALA A 1 100 ? 13.151 -2.433 -0.189 1.00 52.84 100 ALA A C 1
ATOM 766 O 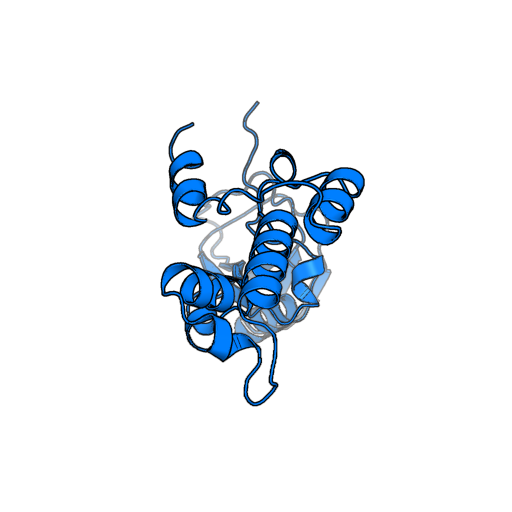O . ALA A 1 100 ? 13.361 -3.456 -0.851 1.00 52.84 100 ALA A O 1
ATOM 767 N N . ILE A 1 101 ? 12.045 -1.698 -0.351 1.00 65.50 101 ILE A N 1
ATOM 768 C CA . ILE A 1 101 ? 11.037 -1.992 -1.370 1.00 65.50 101 ILE A CA 1
ATOM 769 C C . ILE A 1 101 ? 11.759 -1.950 -2.719 1.00 65.50 101 ILE A C 1
ATOM 771 O O . ILE A 1 101 ? 12.307 -0.916 -3.098 1.00 65.50 101 ILE A O 1
ATOM 775 N N . LEU A 1 102 ? 11.757 -3.072 -3.452 1.00 75.69 102 LEU A N 1
ATOM 776 C CA . LEU A 1 102 ? 12.460 -3.227 -4.738 1.00 75.69 102 LEU A CA 1
ATOM 777 C C . LEU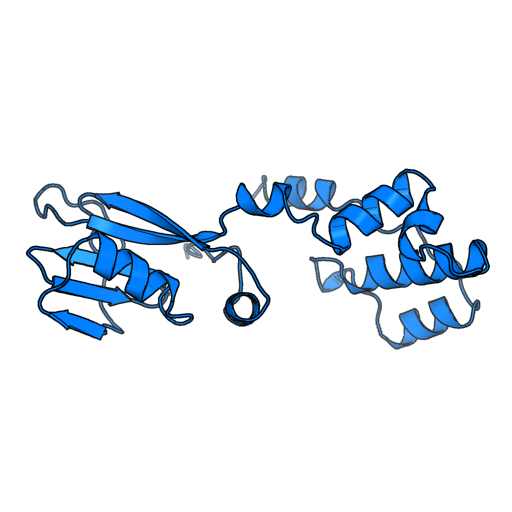 A 1 102 ? 12.200 -2.046 -5.688 1.00 75.69 102 LEU A C 1
ATOM 779 O O . LEU A 1 102 ? 13.074 -1.637 -6.442 1.00 75.69 102 LEU A O 1
ATOM 783 N N . GLU A 1 103 ? 10.993 -1.495 -5.624 1.00 76.69 103 GLU A N 1
ATOM 784 C CA . GLU A 1 103 ? 10.541 -0.344 -6.392 1.00 76.69 103 GLU A CA 1
ATOM 785 C C . GLU A 1 103 ? 11.239 0.980 -6.038 1.00 76.69 103 GLU A C 1
ATOM 787 O O . GLU A 1 103 ? 11.551 1.768 -6.930 1.00 76.69 103 GLU A O 1
ATOM 792 N N . GLU A 1 104 ? 11.429 1.244 -4.745 1.00 76.81 104 GLU A N 1
ATOM 793 C CA . GLU A 1 104 ? 12.049 2.463 -4.217 1.00 76.81 104 GLU A CA 1
ATOM 794 C C . GLU A 1 104 ? 13.556 2.410 -4.442 1.00 76.81 104 GLU A C 1
ATOM 796 O O . GLU A 1 104 ? 14.127 3.296 -5.073 1.00 76.81 104 GLU A O 1
ATOM 801 N N . TRP A 1 105 ? 14.165 1.274 -4.101 1.00 81.88 105 TRP A N 1
ATOM 802 C CA . TRP A 1 105 ? 15.573 1.023 -4.375 1.00 81.88 105 TRP A CA 1
ATOM 803 C C . TRP A 1 105 ? 15.912 1.095 -5.873 1.00 81.88 105 TRP A C 1
ATOM 805 O O . TRP A 1 105 ? 16.958 1.628 -6.253 1.00 81.88 105 TRP A O 1
ATOM 815 N N . ALA A 1 106 ? 15.031 0.596 -6.750 1.00 86.56 106 ALA A N 1
ATOM 816 C CA . ALA A 1 106 ? 15.224 0.706 -8.195 1.00 86.56 106 ALA A CA 1
ATOM 817 C C . ALA A 1 106 ? 15.165 2.151 -8.698 1.00 86.56 106 ALA A C 1
ATOM 819 O O . ALA A 1 106 ? 15.902 2.502 -9.623 1.00 86.56 106 ALA A O 1
ATOM 820 N N . TYR A 1 107 ? 14.320 2.984 -8.092 1.00 83.75 107 TYR A N 1
ATOM 821 C CA . TYR A 1 107 ? 14.224 4.398 -8.429 1.00 83.75 107 TYR A CA 1
ATOM 822 C C . TYR A 1 107 ? 15.460 5.177 -7.950 1.00 83.75 107 TYR A C 1
ATOM 824 O O . TYR A 1 107 ? 16.027 5.940 -8.728 1.00 83.75 107 TYR A O 1
ATOM 832 N N . ASP A 1 108 ? 15.968 4.900 -6.748 1.00 83.12 108 ASP A N 1
ATOM 833 C CA . ASP A 1 108 ? 17.226 5.488 -6.263 1.00 83.12 108 ASP A CA 1
ATOM 834 C C . ASP A 1 108 ? 18.414 5.087 -7.146 1.00 83.12 108 ASP A C 1
ATOM 836 O O . ASP A 1 108 ? 19.231 5.919 -7.538 1.00 83.12 108 ASP A O 1
ATOM 840 N N . CYS A 1 109 ? 18.488 3.812 -7.546 1.00 86.56 109 CYS A N 1
ATOM 841 C CA . CYS A 1 109 ? 19.503 3.350 -8.495 1.00 86.56 109 CYS A CA 1
ATOM 842 C C . CYS A 1 109 ? 19.391 4.064 -9.850 1.00 86.56 109 CYS A C 1
ATOM 844 O O . CYS A 1 109 ? 20.409 4.286 -10.511 1.00 86.56 109 CYS A O 1
ATOM 846 N N . PHE A 1 110 ? 18.175 4.410 -10.277 1.00 89.50 110 PHE A N 1
ATOM 847 C CA . PHE A 1 110 ? 17.931 5.188 -11.485 1.00 89.50 110 PHE A CA 1
ATOM 848 C C . PHE A 1 110 ? 18.408 6.640 -11.330 1.00 89.50 110 PHE A C 1
ATOM 850 O O . PHE A 1 110 ? 19.202 7.091 -12.157 1.00 89.50 110 PHE A O 1
ATOM 857 N N . GLU A 1 111 ? 18.018 7.341 -10.261 1.00 86.50 111 GLU A N 1
ATOM 858 C CA . GLU A 1 111 ? 18.421 8.735 -10.011 1.00 86.50 111 GLU A CA 1
ATOM 859 C C . GLU A 1 111 ? 19.932 8.884 -9.778 1.00 86.50 111 GLU A C 1
ATOM 861 O O . GLU A 1 111 ? 20.553 9.816 -10.290 1.00 86.50 111 GLU A O 1
ATOM 866 N N . CYS A 1 112 ? 20.557 7.942 -9.067 1.00 84.62 112 CYS A N 1
ATOM 867 C CA . CYS A 1 112 ? 22.003 7.936 -8.841 1.00 84.62 112 CYS A CA 1
ATOM 868 C C . CYS A 1 112 ? 22.813 7.465 -10.065 1.00 84.62 112 CYS A C 1
ATOM 870 O O . CYS A 1 112 ? 24.045 7.497 -10.032 1.00 84.62 112 CYS A O 1
ATOM 872 N N . GLY A 1 113 ? 22.162 7.017 -11.147 1.00 85.31 113 GLY A N 1
ATOM 873 C CA . GLY A 1 113 ? 22.839 6.471 -12.330 1.00 85.31 113 GLY A CA 1
ATOM 874 C C . GLY A 1 113 ? 23.572 5.148 -12.063 1.00 85.31 113 GLY A C 1
ATOM 875 O O . GLY A 1 113 ? 24.479 4.763 -12.805 1.00 85.31 113 GLY A O 1
ATOM 876 N N . GLU A 1 114 ? 23.181 4.433 -11.010 1.00 88.94 114 GLU A N 1
ATOM 877 C CA . GLU A 1 114 ? 23.796 3.196 -10.524 1.00 88.94 114 GLU A CA 1
ATOM 878 C C . GLU A 1 114 ? 22.984 1.944 -10.896 1.00 88.94 114 GLU A C 1
ATOM 880 O O . GLU A 1 114 ? 23.063 0.914 -10.226 1.00 88.94 114 GLU A O 1
ATOM 885 N N . LEU A 1 115 ? 22.245 1.989 -12.009 1.00 89.81 115 LEU A N 1
ATOM 886 C CA . LEU A 1 115 ? 21.386 0.898 -12.494 1.00 89.81 115 LEU A CA 1
ATOM 887 C C . LEU A 1 115 ? 22.073 -0.471 -12.593 1.00 89.81 115 LEU A C 1
ATOM 889 O O . LEU A 1 115 ? 21.411 -1.498 -12.491 1.00 89.81 115 LEU A O 1
ATOM 893 N N . GLY A 1 116 ? 23.401 -0.512 -12.747 1.00 86.75 116 GLY A N 1
ATOM 894 C CA . GLY A 1 116 ? 24.169 -1.762 -12.733 1.00 86.75 116 GLY A CA 1
ATOM 895 C C . GLY A 1 116 ? 23.978 -2.593 -11.456 1.00 86.75 116 GLY A C 1
ATOM 896 O O . GLY A 1 116 ? 24.113 -3.812 -11.506 1.00 86.75 116 GLY A O 1
ATOM 897 N N . LYS A 1 117 ? 23.596 -1.965 -10.334 1.00 87.75 117 LYS A N 1
ATOM 898 C CA . LYS A 1 117 ? 23.258 -2.658 -9.083 1.00 87.75 117 LYS A CA 1
ATOM 899 C C . LYS A 1 117 ? 22.031 -3.570 -9.224 1.00 87.75 117 LYS A C 1
ATOM 901 O O . LYS A 1 117 ? 21.966 -4.579 -8.530 1.00 87.75 117 LYS A O 1
ATOM 906 N N . LEU A 1 118 ? 21.113 -3.273 -10.152 1.00 86.69 118 LEU A N 1
ATOM 907 C CA . LEU A 1 118 ? 19.876 -4.039 -10.367 1.00 86.69 118 LEU A CA 1
ATOM 908 C C . LEU A 1 118 ? 20.104 -5.404 -11.027 1.00 86.69 118 LEU A C 1
ATOM 910 O O . LEU A 1 118 ? 19.299 -6.311 -10.849 1.00 86.69 118 LEU A O 1
ATOM 914 N N . VAL A 1 119 ? 21.190 -5.553 -11.790 1.00 87.31 119 VAL A N 1
ATOM 915 C CA . VAL A 1 119 ? 21.482 -6.760 -12.589 1.00 87.31 119 VAL A CA 1
ATOM 916 C C . VAL A 1 119 ? 22.617 -7.610 -12.004 1.00 87.31 119 VAL A C 1
ATOM 918 O O . VAL A 1 119 ? 22.994 -8.639 -12.566 1.00 87.31 119 VAL A O 1
ATOM 921 N N . GLY A 1 120 ? 23.176 -7.205 -10.859 1.00 81.25 120 GLY A N 1
ATOM 922 C CA . GLY A 1 120 ? 24.235 -7.938 -10.168 1.00 81.25 120 GLY A CA 1
ATOM 923 C C . GLY A 1 120 ? 25.471 -8.166 -11.046 1.00 81.25 120 GLY A C 1
ATOM 924 O O . GLY A 1 120 ? 26.153 -7.220 -11.436 1.00 81.25 120 GLY A O 1
ATOM 925 N N . ALA A 1 121 ? 25.786 -9.434 -11.328 1.00 80.19 121 ALA A N 1
ATOM 926 C CA . ALA A 1 121 ? 26.942 -9.829 -12.140 1.00 80.19 121 ALA A CA 1
ATOM 927 C C . ALA A 1 121 ? 26.623 -10.008 -13.639 1.00 80.19 121 ALA A C 1
ATOM 929 O O . ALA A 1 121 ? 27.523 -10.327 -14.422 1.00 80.19 121 ALA A O 1
ATOM 930 N N . GLU A 1 122 ? 25.365 -9.837 -14.054 1.00 86.56 122 GLU A N 1
ATOM 931 C CA . GLU A 1 122 ? 24.975 -10.008 -15.450 1.00 86.56 122 GLU A CA 1
ATOM 932 C C . GLU A 1 122 ? 25.470 -8.847 -16.319 1.00 86.56 122 GLU A C 1
ATOM 934 O O . GLU A 1 122 ? 25.365 -7.667 -15.979 1.00 86.56 122 GLU A O 1
ATOM 939 N N . LYS A 1 123 ? 26.012 -9.185 -17.493 1.00 83.44 123 LYS A N 1
ATOM 940 C CA . LYS A 1 123 ? 26.404 -8.193 -18.496 1.00 83.44 123 LYS A CA 1
ATOM 941 C C . LYS A 1 123 ? 25.192 -7.821 -19.340 1.00 83.44 123 LYS A C 1
ATOM 943 O O . LYS A 1 123 ? 24.864 -8.521 -20.293 1.00 83.44 123 LYS A O 1
ATOM 948 N N . VAL A 1 124 ? 24.584 -6.689 -19.010 1.00 87.75 124 VAL A N 1
ATOM 949 C CA . VAL A 1 124 ? 23.496 -6.079 -19.783 1.00 87.75 124 VAL A CA 1
ATOM 950 C C . VAL A 1 124 ? 23.985 -4.773 -20.408 1.00 87.75 124 VAL A C 1
ATOM 952 O O . VAL A 1 124 ? 24.811 -4.063 -19.826 1.00 87.75 124 VAL A O 1
ATOM 955 N N . ASP A 1 125 ? 23.507 -4.458 -21.614 1.00 92.31 125 ASP A N 1
ATOM 956 C CA . ASP A 1 125 ? 23.773 -3.162 -22.234 1.00 92.31 125 ASP A CA 1
ATOM 957 C C . ASP A 1 125 ? 23.167 -2.034 -21.385 1.00 92.31 125 ASP A C 1
ATOM 959 O O . ASP A 1 125 ? 21.997 -2.077 -21.004 1.00 92.31 125 ASP A O 1
ATOM 963 N N . LYS A 1 126 ? 23.970 -1.007 -21.083 1.00 89.88 126 LYS A N 1
ATOM 964 C CA . LYS A 1 126 ? 23.555 0.077 -20.181 1.00 89.88 126 LYS A CA 1
ATOM 965 C C . LYS A 1 126 ? 22.350 0.851 -20.713 1.00 89.88 126 LYS A C 1
ATOM 967 O O . LYS A 1 126 ? 21.504 1.244 -19.917 1.00 89.88 126 LYS A O 1
ATOM 972 N N . LYS A 1 127 ? 22.260 1.058 -22.032 1.00 90.00 127 LYS A N 1
ATOM 973 C CA . LYS A 1 127 ? 21.145 1.797 -22.638 1.00 90.00 127 LYS A CA 1
ATOM 974 C C . LYS A 1 127 ? 19.871 0.969 -22.597 1.00 90.00 127 LYS A C 1
ATOM 976 O O . LYS A 1 127 ? 18.818 1.502 -22.265 1.00 90.00 127 LYS A O 1
ATOM 981 N N . GLN A 1 128 ? 19.968 -0.329 -22.879 1.00 91.62 128 GLN A N 1
ATOM 982 C CA . GLN A 1 128 ? 18.829 -1.237 -22.740 1.00 91.62 128 GLN A CA 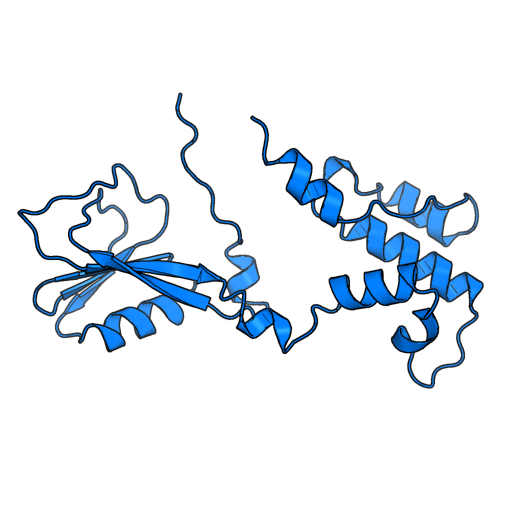1
ATOM 983 C C . GLN A 1 128 ? 18.348 -1.323 -21.290 1.00 91.62 128 GLN A C 1
ATOM 985 O O . GLN A 1 128 ? 17.144 -1.257 -21.046 1.00 91.62 128 GLN A O 1
ATOM 990 N N . LEU A 1 129 ? 19.270 -1.405 -20.326 1.00 93.62 129 LEU A N 1
ATOM 991 C CA . LEU A 1 129 ? 18.937 -1.437 -18.904 1.00 93.62 129 LEU A CA 1
ATOM 992 C C . LEU A 1 129 ? 18.230 -0.152 -18.456 1.00 93.62 129 LEU A C 1
ATOM 994 O O . LEU A 1 129 ? 17.180 -0.220 -17.819 1.00 93.62 129 LEU A O 1
ATOM 998 N N . GLU A 1 130 ? 18.757 1.013 -18.833 1.00 93.25 130 GLU A N 1
ATOM 999 C CA . GLU A 1 130 ? 18.123 2.306 -18.560 1.00 93.25 130 GLU A CA 1
ATOM 1000 C C . GLU A 1 130 ? 16.720 2.383 -19.165 1.00 93.25 130 GLU A C 1
ATOM 1002 O O . GLU A 1 130 ? 15.760 2.746 -18.485 1.00 93.25 130 GLU A O 1
ATOM 1007 N N . ARG A 1 131 ? 16.580 1.969 -20.424 1.00 94.06 131 ARG A N 1
ATOM 1008 C CA . ARG A 1 131 ? 15.309 1.983 -21.141 1.00 94.06 131 ARG A CA 1
ATOM 1009 C C . ARG A 1 131 ? 14.257 1.106 -20.466 1.00 94.06 131 ARG A C 1
ATOM 1011 O O . ARG A 1 131 ? 13.154 1.578 -20.203 1.00 94.06 131 ARG A O 1
ATOM 1018 N N . ILE A 1 132 ? 14.600 -0.144 -20.157 1.00 94.12 132 ILE A N 1
ATOM 1019 C CA . ILE A 1 132 ? 13.700 -1.089 -19.479 1.00 94.12 132 ILE A CA 1
ATOM 1020 C C . ILE A 1 132 ? 13.328 -0.566 -18.092 1.00 94.12 132 ILE A C 1
ATOM 1022 O O . ILE A 1 132 ? 12.160 -0.633 -17.712 1.00 94.12 132 ILE A O 1
ATOM 1026 N N . THR A 1 133 ? 14.287 0.016 -17.368 1.00 93.38 133 THR A N 1
ATOM 1027 C CA . THR A 1 133 ? 14.035 0.584 -16.039 1.00 93.38 133 THR A CA 1
ATOM 1028 C C . THR A 1 133 ? 13.046 1.746 -16.118 1.00 93.38 133 THR A C 1
ATOM 1030 O O . THR A 1 133 ? 12.065 1.753 -15.380 1.00 93.38 133 THR A O 1
ATOM 1033 N N . LYS A 1 134 ? 13.208 2.675 -17.071 1.00 93.56 134 LYS A N 1
ATOM 1034 C CA . LYS A 1 134 ? 12.236 3.762 -17.292 1.00 93.56 134 LYS A CA 1
ATOM 1035 C C . LYS A 1 134 ? 10.843 3.223 -17.623 1.00 93.56 134 LYS A C 1
ATOM 1037 O O . LYS A 1 134 ? 9.864 3.705 -17.060 1.00 93.56 134 LYS A O 1
ATOM 1042 N N . VAL A 1 135 ? 10.736 2.212 -18.493 1.00 95.06 135 VAL A N 1
ATOM 1043 C CA . VAL A 1 135 ? 9.443 1.572 -18.808 1.00 95.06 135 VAL A CA 1
ATOM 1044 C C . VAL A 1 135 ? 8.803 0.982 -17.553 1.00 95.06 135 VAL A C 1
ATOM 1046 O O . VAL A 1 135 ? 7.620 1.223 -17.309 1.00 95.06 135 VAL A O 1
ATOM 1049 N N . ALA A 1 136 ? 9.572 0.240 -16.754 1.00 93.56 136 ALA A N 1
ATOM 1050 C CA . ALA A 1 136 ? 9.089 -0.373 -15.522 1.00 93.56 136 ALA A CA 1
ATOM 1051 C C . ALA A 1 136 ? 8.578 0.689 -14.539 1.00 93.56 136 ALA A C 1
ATOM 1053 O O . ALA A 1 136 ? 7.431 0.596 -14.107 1.00 93.56 136 ALA A O 1
ATOM 1054 N N . LEU A 1 137 ? 9.370 1.737 -14.283 1.00 91.38 137 LEU A N 1
ATOM 1055 C CA . LEU A 1 137 ? 9.012 2.858 -13.407 1.00 91.38 137 LEU A CA 1
ATOM 1056 C C . LEU A 1 137 ? 7.728 3.577 -13.860 1.00 91.38 137 LEU A C 1
ATOM 1058 O O . LEU A 1 137 ? 6.889 3.912 -13.030 1.00 91.38 137 LEU A O 1
ATOM 1062 N N . TRP A 1 138 ? 7.513 3.751 -15.169 1.00 92.06 138 TRP A N 1
ATOM 1063 C CA . TRP A 1 138 ? 6.255 4.292 -15.705 1.00 92.06 138 TRP A CA 1
ATOM 1064 C C . TRP A 1 138 ? 5.050 3.359 -15.499 1.00 92.06 138 TRP A C 1
ATOM 1066 O O . TRP A 1 138 ? 3.931 3.833 -15.297 1.00 92.06 138 TRP A O 1
ATOM 1076 N N . CYS A 1 139 ? 5.246 2.040 -15.571 1.00 92.25 139 CYS A N 1
ATOM 1077 C CA . CYS A 1 139 ? 4.162 1.058 -15.454 1.00 92.25 139 CYS A CA 1
ATOM 1078 C C . CYS A 1 139 ? 3.670 0.869 -14.013 1.00 92.25 139 CYS A C 1
ATOM 1080 O O . CYS A 1 139 ? 2.502 0.541 -13.804 1.00 92.25 139 CYS A O 1
ATOM 1082 N N . ILE A 1 140 ? 4.553 1.069 -13.038 1.00 88.19 140 ILE A N 1
ATOM 1083 C CA . ILE A 1 140 ? 4.282 0.853 -11.609 1.00 88.19 140 ILE A CA 1
ATOM 1084 C C . ILE A 1 140 ? 3.825 2.118 -10.873 1.00 88.19 140 ILE A C 1
ATOM 1086 O O . ILE A 1 140 ? 3.476 2.033 -9.700 1.00 88.19 140 ILE A O 1
ATOM 1090 N N . LEU A 1 141 ? 3.749 3.270 -11.557 1.00 83.25 141 LEU A N 1
ATOM 1091 C CA . LEU A 1 141 ? 3.298 4.533 -10.963 1.00 83.25 141 LEU A CA 1
ATOM 1092 C C . LEU A 1 141 ? 2.007 4.366 -10.158 1.00 83.25 141 LEU A C 1
ATOM 1094 O O . LEU A 1 141 ? 1.037 3.781 -10.639 1.00 83.25 141 LEU A O 1
ATOM 1098 N N . TYR A 1 142 ? 1.971 4.935 -8.953 1.00 78.50 142 TYR A N 1
ATOM 1099 C CA . TYR A 1 142 ? 0.807 4.841 -8.072 1.00 78.50 142 TYR A CA 1
ATOM 1100 C C . TYR A 1 142 ? -0.474 5.333 -8.762 1.00 78.50 142 TYR A C 1
ATOM 1102 O O . TYR A 1 142 ? -1.461 4.604 -8.807 1.00 78.50 142 TYR A O 1
ATOM 1110 N N . GLU A 1 143 ? -0.412 6.514 -9.382 1.00 79.31 143 GLU A N 1
ATOM 1111 C CA . GLU A 1 143 ? -1.526 7.135 -10.098 1.00 79.31 143 GLU A CA 1
ATOM 1112 C C . GLU A 1 143 ? -1.824 6.400 -11.426 1.00 79.31 143 GLU A C 1
ATOM 1114 O O . GLU A 1 143 ? -1.032 6.496 -12.374 1.00 79.31 143 GLU A O 1
ATOM 1119 N N . PRO A 1 144 ? -2.962 5.682 -11.550 1.00 83.12 144 PRO A N 1
ATOM 1120 C CA . PRO A 1 144 ? -3.253 4.865 -12.728 1.00 83.12 144 PRO A CA 1
ATOM 1121 C C . PRO A 1 144 ? -3.382 5.677 -14.016 1.00 83.12 144 PRO A C 1
ATOM 1123 O O . PRO A 1 144 ? -3.061 5.169 -15.089 1.00 83.12 144 PRO A O 1
ATOM 1126 N N . SER A 1 145 ? -3.828 6.935 -13.924 1.00 83.94 145 SER A N 1
ATOM 1127 C CA . SER A 1 145 ? -4.003 7.814 -15.087 1.00 83.94 145 SER A CA 1
ATOM 1128 C C . SER A 1 145 ? -2.681 8.240 -15.740 1.00 83.94 145 SER A C 1
ATOM 1130 O O . SER A 1 145 ? -2.665 8.578 -16.925 1.00 83.94 145 SER A O 1
ATOM 1132 N N . LEU A 1 146 ? -1.566 8.176 -15.002 1.00 86.00 146 LEU A N 1
ATOM 1133 C CA . LEU A 1 146 ? -0.227 8.477 -15.515 1.00 86.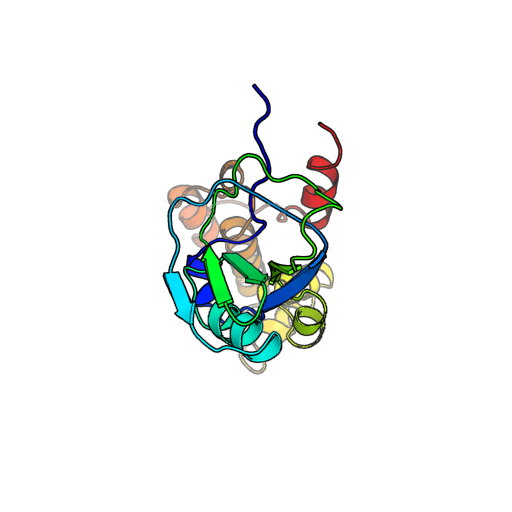00 146 LEU A CA 1
ATOM 1134 C C . LEU A 1 146 ? 0.444 7.268 -16.178 1.00 86.00 146 LEU A C 1
ATOM 1136 O O . LEU A 1 146 ? 1.424 7.436 -16.908 1.00 86.00 146 LEU A O 1
ATOM 1140 N N . ARG A 1 147 ? -0.072 6.053 -15.955 1.00 91.31 147 ARG A N 1
ATOM 1141 C CA . ARG A 1 147 ? 0.505 4.840 -16.538 1.00 91.31 147 ARG A CA 1
ATOM 1142 C C . ARG A 1 147 ? 0.309 4.835 -18.058 1.00 91.31 147 ARG A C 1
ATOM 1144 O O . ARG A 1 147 ? -0.781 5.135 -18.555 1.00 91.31 147 ARG A O 1
ATOM 1151 N N . PRO A 1 148 ? 1.336 4.469 -18.838 1.00 93.44 148 PRO A N 1
ATOM 1152 C CA . PRO A 1 148 ? 1.201 4.347 -20.280 1.00 93.44 148 PRO A CA 1
ATOM 1153 C C . PRO A 1 148 ? 0.256 3.196 -20.654 1.00 93.44 148 PRO A C 1
ATOM 1155 O O . PRO A 1 148 ? 0.198 2.162 -19.992 1.00 93.44 148 PRO A O 1
ATOM 1158 N N . SER A 1 149 ? -0.452 3.344 -21.776 1.00 95.31 149 SER A N 1
ATOM 1159 C CA . SER A 1 149 ? -1.185 2.220 -22.363 1.00 95.31 149 SER A CA 1
ATOM 1160 C C . SER A 1 149 ? -0.213 1.145 -22.845 1.00 95.31 149 SER A C 1
ATOM 1162 O O . SER A 1 149 ? 0.911 1.452 -23.243 1.00 95.31 149 SER A O 1
ATOM 1164 N N . ILE A 1 150 ? -0.665 -0.110 -22.911 1.00 96.12 150 ILE A N 1
ATOM 1165 C CA . ILE A 1 150 ? 0.181 -1.215 -23.386 1.00 96.12 150 ILE A CA 1
ATOM 1166 C C . ILE A 1 150 ? 0.754 -0.953 -24.788 1.00 96.12 150 ILE A C 1
ATOM 1168 O O . ILE A 1 150 ? 1.910 -1.255 -25.057 1.00 96.12 150 ILE A O 1
ATOM 1172 N N . LYS A 1 151 ? -0.013 -0.291 -25.663 1.00 96.12 151 LYS A N 1
ATOM 1173 C CA . LYS A 1 151 ? 0.454 0.133 -26.989 1.00 96.12 151 LYS A CA 1
ATOM 1174 C C . LYS A 1 151 ? 1.645 1.091 -26.891 1.00 96.12 151 LYS A C 1
ATOM 1176 O O . LYS A 1 151 ? 2.595 0.958 -27.652 1.00 96.12 151 LYS A O 1
ATOM 1181 N N . LYS A 1 152 ? 1.596 2.046 -25.959 1.00 94.69 152 LYS A N 1
ATOM 1182 C CA . LYS A 1 152 ? 2.684 3.001 -25.725 1.00 94.69 152 LYS A CA 1
ATOM 1183 C C . LYS A 1 152 ? 3.894 2.313 -25.087 1.00 94.69 152 LYS A C 1
ATOM 1185 O O . LYS A 1 152 ? 5.012 2.599 -25.484 1.00 94.69 152 LYS A O 1
ATOM 1190 N N . VAL A 1 153 ? 3.677 1.360 -24.177 1.00 96.12 153 VAL A N 1
ATOM 1191 C CA . VAL A 1 153 ? 4.746 0.517 -23.610 1.00 96.12 153 VAL A CA 1
ATOM 1192 C C . VAL A 1 153 ? 5.479 -0.261 -24.706 1.00 96.12 153 VAL A C 1
ATOM 1194 O O . VAL A 1 153 ? 6.704 -0.279 -24.715 1.00 96.12 153 VAL A O 1
ATOM 1197 N N . LEU A 1 154 ? 4.762 -0.843 -25.671 1.00 95.62 154 LEU A N 1
ATOM 1198 C CA . LEU A 1 154 ? 5.391 -1.531 -26.805 1.00 95.62 154 LEU A CA 1
ATOM 1199 C C . LEU A 1 154 ? 6.249 -0.577 -27.642 1.00 95.62 154 LEU A C 1
ATOM 1201 O O . LEU A 1 154 ? 7.404 -0.881 -27.908 1.00 95.62 154 LEU A O 1
ATOM 1205 N N . GLN A 1 155 ? 5.739 0.615 -27.962 1.00 95.50 155 GLN A N 1
ATOM 1206 C CA . GLN A 1 155 ? 6.517 1.635 -28.676 1.00 95.50 155 GLN A CA 1
ATOM 1207 C C . GLN A 1 155 ? 7.778 2.049 -27.907 1.00 95.50 155 GLN A C 1
ATOM 1209 O O . GLN A 1 155 ? 8.846 2.227 -28.500 1.00 95.50 155 GLN A O 1
ATOM 1214 N N . MET A 1 156 ? 7.659 2.172 -26.581 1.00 95.25 156 MET A N 1
ATOM 1215 C CA . MET A 1 156 ? 8.785 2.418 -25.691 1.00 95.25 156 MET A CA 1
ATOM 1216 C C . MET A 1 156 ? 9.783 1.255 -25.696 1.00 95.25 156 MET A C 1
ATOM 1218 O O . MET A 1 156 ? 10.970 1.522 -25.617 1.00 95.25 156 MET A O 1
ATOM 1222 N N . LEU A 1 157 ? 9.372 -0.007 -25.812 1.00 94.94 157 LEU A N 1
ATOM 1223 C CA . LEU A 1 157 ? 10.294 -1.151 -25.853 1.00 94.94 157 LEU A CA 1
ATOM 1224 C C . LEU A 1 157 ? 10.949 -1.343 -27.230 1.00 94.94 157 LEU A C 1
ATOM 1226 O O . LEU A 1 157 ? 12.130 -1.657 -27.298 1.00 94.94 157 LEU A O 1
ATOM 1230 N N . GLU A 1 158 ? 10.221 -1.089 -28.316 1.00 94.38 158 GLU A N 1
ATOM 1231 C CA . GLU A 1 158 ? 10.674 -1.250 -29.710 1.00 94.38 158 GLU A CA 1
ATOM 1232 C C . GLU A 1 158 ? 11.622 -0.138 -30.198 1.00 94.38 158 GLU A C 1
ATOM 1234 O O . GLU A 1 158 ? 11.937 -0.061 -31.381 1.00 94.38 158 GLU A O 1
ATOM 1239 N N . GLU A 1 159 ? 12.060 0.758 -29.312 1.00 91.44 159 GLU A N 1
ATOM 1240 C CA . GLU A 1 159 ? 12.947 1.880 -29.656 1.00 91.44 159 GLU A CA 1
ATOM 1241 C C . GLU A 1 159 ? 12.365 2.891 -30.657 1.00 91.44 159 GLU A C 1
ATOM 1243 O O . GLU A 1 159 ? 13.083 3.702 -31.234 1.00 91.44 159 GLU A O 1
ATOM 1248 N N . THR A 1 160 ? 11.038 2.911 -30.806 1.00 91.31 160 THR A N 1
ATOM 1249 C CA . THR A 1 160 ? 10.339 3.798 -31.757 1.00 91.31 160 THR A CA 1
ATOM 1250 C C . THR A 1 160 ? 10.015 5.184 -31.200 1.00 91.31 160 THR A C 1
ATOM 1252 O O . THR A 1 160 ? 9.557 6.058 -31.936 1.00 91.31 160 THR A O 1
ATOM 1255 N N . MET A 1 161 ? 10.235 5.397 -29.903 1.00 91.44 161 MET A N 1
ATOM 1256 C CA . MET A 1 161 ? 10.040 6.685 -29.242 1.00 91.44 161 MET A CA 1
ATOM 1257 C C . MET A 1 161 ? 11.019 6.879 -28.087 1.00 91.44 161 MET A C 1
ATOM 1259 O O . MET A 1 161 ? 11.431 5.907 -27.454 1.00 91.44 161 MET A O 1
ATOM 1263 N N . ASP A 1 162 ? 11.338 8.127 -27.762 1.00 90.06 162 ASP A N 1
ATOM 1264 C CA . ASP A 1 162 ? 12.080 8.444 -26.544 1.00 90.06 162 ASP A CA 1
ATOM 1265 C C . ASP A 1 162 ? 11.180 8.339 -25.309 1.00 90.06 162 ASP A C 1
ATOM 1267 O O . ASP A 1 162 ? 9.975 8.614 -25.356 1.00 90.06 162 ASP A O 1
ATOM 1271 N N . ILE A 1 163 ? 11.778 7.919 -24.195 1.00 92.75 163 ILE A N 1
ATOM 1272 C CA . ILE A 1 163 ? 11.078 7.735 -22.924 1.00 92.75 163 ILE A CA 1
ATOM 1273 C C . ILE A 1 163 ? 11.464 8.896 -22.005 1.00 92.75 163 ILE A C 1
ATOM 1275 O O . ILE A 1 163 ? 12.644 9.003 -21.662 1.00 92.75 163 ILE A O 1
ATOM 1279 N N . PRO A 1 164 ? 10.514 9.763 -21.609 1.00 90.62 164 PRO A N 1
ATOM 1280 C CA . PRO A 1 164 ? 10.794 10.793 -20.620 1.00 90.62 164 PRO A CA 1
ATOM 1281 C C . PRO A 1 164 ? 11.112 10.149 -19.270 1.00 90.62 164 PRO A C 1
ATOM 1283 O O . PRO A 1 164 ? 10.639 9.046 -18.974 1.00 90.62 164 PRO A O 1
ATOM 1286 N N . ASP A 1 165 ? 11.874 10.854 -18.441 1.00 89.81 165 ASP A N 1
ATOM 1287 C CA . ASP A 1 165 ? 12.151 10.378 -17.092 1.00 89.81 165 ASP A CA 1
ATOM 1288 C C . ASP A 1 165 ? 10.837 10.271 -16.295 1.00 89.81 165 ASP A C 1
ATOM 1290 O O . ASP A 1 165 ? 9.967 11.146 -16.406 1.00 89.81 165 ASP A O 1
ATOM 1294 N N . PRO A 1 166 ? 10.639 9.167 -15.557 1.00 86.56 166 PRO A N 1
ATOM 1295 C CA . PRO A 1 166 ? 9.444 8.973 -14.749 1.00 86.56 166 PRO A CA 1
ATOM 1296 C C . PRO A 1 166 ? 9.385 10.019 -13.622 1.00 86.56 166 PRO A C 1
ATOM 1298 O O . PRO A 1 166 ? 10.426 10.422 -13.104 1.00 86.56 166 PRO A O 1
ATOM 1301 N N . PRO A 1 167 ? 8.185 10.478 -13.228 1.00 80.12 167 PRO A N 1
ATOM 1302 C CA . PRO A 1 167 ? 8.044 11.455 -12.156 1.00 80.12 167 PRO A CA 1
ATOM 1303 C C . PRO A 1 167 ? 8.525 10.881 -10.817 1.00 80.12 167 PRO A C 1
ATOM 1305 O O . PRO A 1 167 ? 8.215 9.738 -10.477 1.00 80.12 167 PRO A O 1
ATOM 1308 N N . ASN A 1 168 ? 9.223 11.707 -10.031 1.00 67.62 168 ASN A N 1
ATOM 1309 C CA . ASN A 1 168 ? 9.637 11.339 -8.681 1.00 67.62 168 ASN A CA 1
ATOM 1310 C C . ASN A 1 168 ? 8.402 11.134 -7.790 1.00 67.62 168 ASN A C 1
ATOM 1312 O O . ASN A 1 168 ? 7.513 11.990 -7.711 1.00 67.62 168 ASN A O 1
ATOM 1316 N N . ARG A 1 169 ? 8.353 9.992 -7.097 1.00 59.03 169 ARG A N 1
ATOM 1317 C CA . ARG A 1 169 ? 7.245 9.623 -6.207 1.00 59.03 169 ARG A CA 1
ATOM 1318 C C . ARG A 1 169 ? 7.019 10.593 -5.052 1.00 59.03 169 ARG A C 1
ATOM 1320 O O . ARG A 1 169 ? 5.880 10.732 -4.612 1.00 59.03 169 ARG A O 1
ATOM 1327 N N . SER A 1 170 ? 8.053 11.307 -4.607 1.00 50.56 170 SER A N 1
ATOM 1328 C CA . SER A 1 170 ? 7.946 12.319 -3.545 1.00 50.56 170 SER A CA 1
ATOM 1329 C C . SER A 1 170 ? 7.016 13.487 -3.902 1.00 50.56 170 SER A C 1
ATOM 1331 O O . SER A 1 170 ? 6.445 14.110 -3.009 1.00 50.56 170 SER A O 1
ATOM 1333 N N . VAL A 1 171 ? 6.772 13.754 -5.191 1.00 44.38 171 VAL A N 1
ATOM 1334 C CA . VAL A 1 171 ? 5.826 14.804 -5.607 1.00 44.38 171 VAL A CA 1
ATOM 1335 C C . VAL A 1 171 ? 4.379 14.360 -5.382 1.00 44.38 171 VAL A C 1
ATOM 1337 O O . VAL A 1 171 ? 3.519 15.188 -5.081 1.00 44.38 171 VAL A O 1
ATOM 1340 N N . ALA A 1 172 ? 4.110 13.055 -5.433 1.00 39.97 172 ALA A N 1
ATOM 1341 C CA . ALA A 1 172 ? 2.777 12.516 -5.212 1.00 39.97 172 ALA A CA 1
ATOM 1342 C C . ALA A 1 172 ? 2.306 12.784 -3.764 1.00 39.97 172 ALA A C 1
ATOM 1344 O O . ALA A 1 172 ? 1.190 13.256 -3.574 1.00 39.97 172 ALA A O 1
ATOM 1345 N N . SER A 1 173 ? 3.170 12.657 -2.742 1.00 36.12 173 SER A N 1
ATOM 1346 C CA . SER A 1 173 ? 2.774 12.961 -1.347 1.00 36.12 173 SER A CA 1
ATOM 1347 C C . SER A 1 173 ? 2.435 14.444 -1.108 1.00 36.12 173 SER A C 1
ATOM 1349 O O . SER A 1 173 ? 1.618 14.770 -0.245 1.00 36.12 173 SER A O 1
ATOM 1351 N N . SER A 1 174 ? 2.991 15.350 -1.919 1.00 30.97 174 SER A N 1
ATOM 1352 C CA . SER A 1 174 ? 2.722 16.790 -1.819 1.00 30.97 174 SER A CA 1
ATOM 1353 C C . SER A 1 174 ? 1.422 17.245 -2.498 1.00 30.97 174 SER A C 1
ATOM 1355 O O . SER A 1 174 ? 0.947 18.344 -2.212 1.00 30.97 174 SER A O 1
ATOM 1357 N N . VAL A 1 175 ? 0.810 16.401 -3.340 1.00 38.94 175 VAL A N 1
ATOM 1358 C CA . VAL A 1 175 ? -0.483 16.688 -3.989 1.00 38.94 175 VAL A CA 1
ATOM 1359 C C . VAL A 1 175 ? -1.665 16.312 -3.083 1.00 38.94 175 VAL A C 1
ATOM 1361 O O . VAL A 1 175 ? -2.652 17.038 -3.062 1.00 38.94 175 VAL A O 1
ATOM 1364 N N . TRP A 1 176 ? -1.547 15.286 -2.230 1.00 33.62 176 TRP A N 1
ATOM 1365 C CA . TRP A 1 176 ? -2.607 14.907 -1.270 1.00 33.62 176 TRP A CA 1
ATOM 1366 C C . TRP A 1 176 ? -2.595 15.680 0.062 1.00 33.62 176 TRP A C 1
ATOM 1368 O O . TRP A 1 176 ? -3.381 15.377 0.954 1.00 33.62 176 TRP A O 1
ATOM 1378 N N . SER A 1 177 ? -1.740 16.699 0.214 1.00 33.47 177 SER A N 1
ATOM 1379 C CA . SER A 1 177 ? -1.734 17.582 1.399 1.00 33.47 177 SER A CA 1
ATOM 1380 C C . SER A 1 177 ? -2.528 18.883 1.215 1.00 33.47 177 SER A C 1
ATOM 1382 O O . SER A 1 177 ? -2.536 19.733 2.107 1.00 33.47 177 SER A O 1
ATOM 1384 N N . LYS A 1 178 ? -3.186 19.076 0.069 1.00 33.50 178 LYS A N 1
ATOM 1385 C CA . LYS A 1 178 ? -4.097 20.201 -0.154 1.00 33.50 178 LYS A CA 1
ATOM 1386 C C . LYS A 1 178 ? -5.303 19.755 -0.963 1.00 33.50 178 LYS A C 1
ATOM 1388 O O . LYS A 1 178 ? -5.284 19.884 -2.179 1.00 33.50 178 LYS A O 1
ATOM 1393 N N . GLU A 1 179 ? -6.331 19.301 -0.257 1.00 33.09 179 GLU A N 1
ATOM 1394 C CA . GLU A 1 179 ? -7.747 19.577 -0.537 1.00 33.09 179 GLU A CA 1
ATOM 1395 C C . GLU A 1 179 ? -8.595 19.279 0.705 1.00 33.09 179 GLU A C 1
ATOM 1397 O O . GLU A 1 179 ? -8.384 18.217 1.333 1.00 33.09 179 GLU A O 1
#

Sequence (179 aa):
MSSGCERNFTAESCKASMTYTMEAVNNTTWEDKNISVLSSSTQEACKAACLQDCNCDAAQFKQGECKKQSLPLRFGRLLESDPNIAFIKGVDYNILEEEAILEEWAYDCFECGELGKLVGAEKVDKKQLERITKVALWCILYEPSLRPSIKKVLQMLEETMDIPDPPNRSVASSVWSKE

Organism: NCBI:txid60419

Secondary structure (DSSP, 8-state):
-------SS-GGGGGTT--EEEEEEESEEEE-SS-EEEES--HHHHHHHHHS-TT-SEEEEETTEEEEEPSP-EEEEE-TTS--EEEEEEE-TTTTTTS--HHHHHHHHHHTT-GGGGGTT----HHHHHHHHHHHHHHS-SSGGGSPPHHHHHHHHTTSS--PPPPPTHHHHHHTT--

pLDDT: mean 79.2, std 15.9, range [30.97, 96.12]

InterPro domains:
  IPR003609 PAN/Apple domain [PS50948] (14-92)
  IPR051343 G-type lectin S-receptor-like kinases and EP1-like glycoproteins [PTHR47976] (89-165)

Foldseek 3Di:
DPPDDDAPDDLVVLVVPFQKAWDKDWQKDFDADPWDKDAQDDPVRLRVVQRNDSQFFKWKDDPRIIITGHDDGHPMDGHPVGGIIMIGMHTDPVVCVVVPDPLNVLVVCLVVVNLVVVVPPDDDDSVLSNLVSLLVNLQPDPDPVSRDDPVVSVCSNVVVDDRDHRDDPVVVVVVVVPD

Radius of gyration: 22.21 Å; chains: 1; bounding box: 49×36×62 Å